Protein AF-A0A538G9E9-F1 (afdb_monomer_lite)

Sequence (62 aa):
MSSTRFAHPVERGIARIFDEHGIERQYEPHTFVLERLSDGTVHEAFTPDFFSPI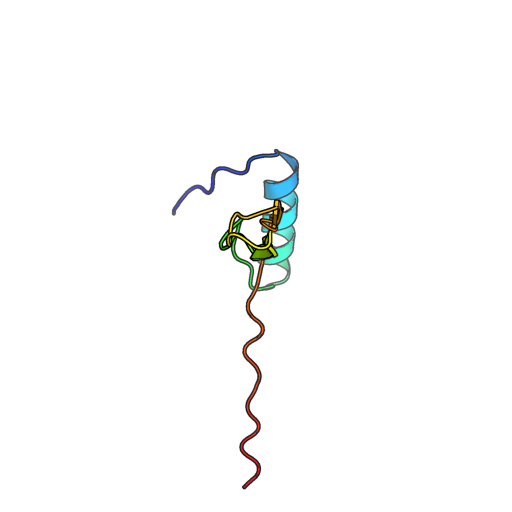SASTSSAR

pLDDT: mean 88.02, std 15.45, range [42.03, 98.56]

Structure (mmCIF, N/CA/C/O backbone):
data_AF-A0A538G9E9-F1
#
_entry.id   AF-A0A538G9E9-F1
#
loop_
_atom_site.group_PDB
_atom_site.id
_atom_site.type_symbol
_atom_site.label_atom_id
_atom_site.label_alt_id
_atom_site.label_comp_id
_atom_site.label_asym_id
_atom_site.label_entity_id
_atom_site.label_seq_id
_atom_site.pdbx_PDB_ins_code
_atom_site.Cartn_x
_atom_site.Cartn_y
_atom_site.Cartn_z
_atom_site.occupancy
_atom_site.B_iso_or_equiv
_atom_site.auth_seq_id
_atom_site.auth_comp_id
_atom_site.auth_asym_id
_atom_site.auth_atom_id
_atom_site.pdbx_PDB_model_num
ATOM 1 N N . MET A 1 1 ? 3.673 -15.375 -16.136 1.00 42.03 1 MET A N 1
ATOM 2 C CA . MET A 1 1 ? 3.667 -13.926 -15.852 1.00 42.03 1 MET A CA 1
ATOM 3 C C . MET A 1 1 ? 2.251 -13.557 -15.457 1.00 42.03 1 MET A C 1
ATOM 5 O O . MET A 1 1 ? 1.378 -13.604 -16.312 1.00 42.03 1 MET A O 1
ATOM 9 N N . SER A 1 2 ? 1.987 -13.334 -14.169 1.00 50.69 2 SER A N 1
ATOM 10 C CA . SER A 1 2 ? 0.657 -12.888 -13.742 1.00 50.69 2 SER A CA 1
ATOM 11 C C . SER A 1 2 ? 0.473 -11.455 -14.232 1.00 50.69 2 SER A C 1
ATOM 13 O O . SER A 1 2 ? 1.243 -10.577 -13.852 1.00 50.69 2 SER A O 1
ATOM 15 N N . SER A 1 3 ? -0.473 -11.217 -15.140 1.00 74.06 3 SER A N 1
ATOM 16 C CA . SER A 1 3 ? -0.822 -9.860 -15.551 1.00 74.06 3 SER A CA 1
ATOM 17 C C . SER A 1 3 ? -1.639 -9.222 -14.428 1.00 74.06 3 SER A C 1
ATOM 19 O O . SER A 1 3 ? -2.856 -9.420 -14.370 1.00 74.06 3 SER A O 1
ATOM 21 N N . THR A 1 4 ? -0.987 -8.489 -13.526 1.00 85.12 4 THR A N 1
ATOM 22 C CA . THR A 1 4 ? -1.688 -7.702 -12.505 1.00 85.12 4 THR A CA 1
ATOM 23 C C . THR A 1 4 ? -2.693 -6.774 -13.187 1.00 85.12 4 THR A C 1
ATOM 25 O O . THR A 1 4 ? -2.353 -6.031 -14.118 1.00 85.12 4 THR A O 1
ATOM 28 N N . ARG A 1 5 ? -3.958 -6.868 -12.769 1.00 92.62 5 ARG A N 1
ATOM 29 C CA . ARG A 1 5 ? -5.028 -5.981 -13.226 1.00 92.62 5 ARG A CA 1
ATOM 30 C C . ARG A 1 5 ? -5.082 -4.776 -12.299 1.00 92.62 5 ARG A C 1
ATOM 32 O O . ARG A 1 5 ? -5.710 -4.840 -11.254 1.00 92.62 5 ARG A O 1
ATOM 39 N N . PHE A 1 6 ? -4.404 -3.718 -12.716 1.00 94.69 6 PHE A N 1
ATOM 40 C CA . PHE A 1 6 ? -4.463 -2.409 -12.078 1.00 94.69 6 PHE A CA 1
ATOM 41 C C . PHE A 1 6 ? -5.871 -1.813 -12.168 1.00 94.69 6 PHE A C 1
ATOM 43 O O . PHE A 1 6 ? -6.518 -1.925 -13.217 1.00 94.69 6 PHE A O 1
ATOM 50 N N . ALA A 1 7 ? -6.318 -1.179 -11.090 1.00 95.00 7 ALA A N 1
ATOM 51 C CA . ALA A 1 7 ? -7.588 -0.477 -11.007 1.00 95.00 7 ALA A CA 1
ATOM 52 C C . ALA A 1 7 ? -7.570 0.789 -11.873 1.00 95.00 7 ALA A C 1
ATOM 54 O O . ALA A 1 7 ? -8.559 1.096 -12.541 1.00 95.00 7 ALA A O 1
ATOM 55 N N . HIS A 1 8 ? -6.431 1.491 -11.916 1.00 94.00 8 HIS A N 1
ATOM 56 C CA . HIS A 1 8 ? -6.267 2.720 -12.691 1.00 94.00 8 HIS A CA 1
ATOM 57 C C . HIS A 1 8 ? -5.143 2.587 -13.731 1.00 94.00 8 HIS A C 1
ATOM 59 O O . HIS A 1 8 ? -4.074 2.049 -13.438 1.00 94.00 8 HIS A O 1
ATOM 65 N N . PRO A 1 9 ? -5.306 3.130 -14.958 1.00 92.88 9 PRO A N 1
ATOM 66 C CA . PRO A 1 9 ? -4.266 3.061 -15.990 1.00 92.88 9 PRO A CA 1
ATOM 67 C C . PRO A 1 9 ? -2.902 3.626 -15.557 1.00 92.88 9 PRO A C 1
ATOM 69 O O . PRO A 1 9 ? -1.868 3.138 -16.015 1.00 92.88 9 PRO A O 1
ATOM 72 N N . VAL A 1 10 ? -2.899 4.631 -14.671 1.00 95.81 10 VAL A N 1
ATOM 73 C CA . VAL A 1 10 ? -1.683 5.286 -14.158 1.00 95.81 10 VAL A CA 1
ATOM 74 C C . VAL A 1 10 ? -0.822 4.354 -13.299 1.00 95.81 10 VAL A C 1
ATOM 76 O O . VAL A 1 10 ? 0.405 4.434 -13.353 1.00 95.81 10 VAL A O 1
ATOM 79 N N . GLU A 1 11 ? -1.431 3.409 -12.581 1.00 96.12 11 GLU A N 1
ATOM 80 C CA . GLU A 1 11 ? -0.732 2.488 -11.676 1.00 96.12 11 GLU A CA 1
ATOM 81 C C . GLU A 1 11 ? 0.243 1.583 -12.434 1.00 96.12 11 GLU A C 1
ATOM 83 O O . GLU A 1 11 ? 1.321 1.281 -11.934 1.00 96.12 11 GLU A O 1
ATOM 88 N N . ARG A 1 12 ? -0.064 1.224 -13.688 1.00 94.81 12 ARG A N 1
ATOM 89 C CA . ARG A 1 12 ? 0.866 0.469 -14.543 1.00 94.81 12 ARG A CA 1
ATOM 90 C C . ARG A 1 12 ? 2.159 1.241 -14.803 1.00 94.81 12 ARG A C 1
ATOM 92 O O . ARG A 1 12 ? 3.231 0.644 -14.842 1.00 94.81 12 ARG A O 1
ATOM 99 N N . GLY A 1 13 ? 2.052 2.553 -15.015 1.00 95.69 13 GLY A N 1
ATOM 100 C CA . GLY A 1 13 ? 3.210 3.424 -15.202 1.00 95.69 13 GLY A CA 1
ATOM 101 C C . GLY A 1 13 ? 4.043 3.521 -13.928 1.00 95.69 13 GLY A C 1
ATOM 102 O O . GLY A 1 13 ? 5.261 3.393 -13.984 1.00 95.69 13 GLY A O 1
ATOM 103 N N . ILE A 1 14 ? 3.381 3.656 -12.777 1.00 95.88 14 ILE A N 1
ATOM 104 C CA . ILE A 1 14 ? 4.036 3.700 -11.464 1.00 95.88 14 ILE A CA 1
ATOM 105 C C . ILE A 1 14 ? 4.741 2.371 -11.151 1.00 95.88 14 ILE A C 1
ATOM 107 O O . ILE A 1 14 ? 5.905 2.380 -10.757 1.00 95.88 14 ILE A O 1
ATOM 111 N N . ALA A 1 15 ? 4.083 1.232 -11.384 1.00 94.94 15 ALA A N 1
ATOM 112 C CA . ALA A 1 15 ? 4.673 -0.094 -11.202 1.00 94.94 15 ALA A CA 1
ATOM 113 C C . ALA A 1 15 ? 5.943 -0.264 -12.047 1.00 94.94 15 ALA A C 1
ATOM 115 O O . ALA A 1 15 ? 6.975 -0.687 -11.537 1.00 94.94 15 ALA A O 1
ATOM 116 N N . ARG A 1 16 ? 5.897 0.168 -13.313 1.00 94.56 16 ARG A N 1
ATOM 117 C CA . ARG A 1 16 ? 7.062 0.149 -14.200 1.00 94.56 16 ARG A CA 1
ATOM 118 C C . ARG A 1 16 ? 8.213 1.013 -13.677 1.00 94.56 16 ARG A C 1
ATOM 120 O O . ARG A 1 16 ? 9.356 0.587 -13.760 1.00 94.56 16 ARG A O 1
ATOM 127 N N . ILE A 1 17 ? 7.928 2.200 -13.137 1.00 96.56 17 ILE A N 1
ATOM 128 C CA . ILE A 1 17 ? 8.953 3.061 -12.523 1.00 96.56 17 ILE A CA 1
ATOM 129 C C . ILE A 1 17 ? 9.618 2.329 -11.348 1.00 96.56 17 ILE A C 1
ATOM 131 O O . ILE A 1 17 ? 10.839 2.358 -11.219 1.00 96.56 17 ILE A O 1
ATOM 135 N N . PHE A 1 18 ? 8.848 1.632 -10.506 1.00 94.69 18 PHE A N 1
ATOM 136 C CA . PHE A 1 18 ? 9.424 0.828 -9.424 1.00 94.69 18 PHE A CA 1
ATOM 137 C C . PHE A 1 18 ? 10.309 -0.308 -9.943 1.00 94.69 18 PHE A C 1
ATOM 139 O O . PHE A 1 18 ? 11.420 -0.465 -9.434 1.00 94.69 18 PHE A O 1
ATOM 146 N N . ASP A 1 19 ? 9.869 -1.024 -10.981 1.00 92.81 19 ASP A N 1
ATOM 147 C CA . ASP A 1 19 ? 10.659 -2.077 -11.628 1.00 92.81 19 ASP A CA 1
ATOM 148 C C . ASP A 1 19 ? 11.979 -1.526 -12.197 1.00 92.81 19 ASP A C 1
ATOM 150 O O . ASP A 1 19 ? 13.047 -2.091 -11.961 1.00 92.81 19 ASP A O 1
ATOM 154 N N . GLU A 1 20 ? 11.929 -0.390 -12.902 1.00 97.00 20 GLU A N 1
ATOM 155 C CA . GLU A 1 20 ? 13.098 0.270 -13.502 1.00 97.00 20 GLU A CA 1
ATOM 156 C C . GLU A 1 20 ? 14.116 0.744 -12.450 1.00 97.00 20 GLU A C 1
ATOM 158 O O . GLU A 1 20 ? 15.319 0.764 -12.717 1.00 97.00 20 GLU A O 1
ATOM 163 N N . HIS A 1 21 ? 13.655 1.081 -11.243 1.00 96.00 21 HIS A N 1
ATOM 164 C CA . HIS A 1 21 ? 14.503 1.496 -10.124 1.00 96.00 21 HIS A CA 1
ATOM 165 C C . HIS A 1 21 ? 14.829 0.368 -9.130 1.00 96.00 21 HIS A C 1
ATOM 167 O O . HIS A 1 21 ? 15.486 0.630 -8.122 1.00 96.00 21 HIS A O 1
ATOM 173 N N . GLY A 1 22 ? 14.394 -0.872 -9.382 1.00 92.81 22 GLY A N 1
ATOM 174 C CA . GLY A 1 22 ? 14.628 -2.007 -8.483 1.00 92.81 22 GLY A CA 1
ATOM 175 C C . GLY A 1 22 ? 13.989 -1.848 -7.098 1.00 92.81 22 GLY A C 1
ATOM 176 O O . GLY A 1 22 ? 14.502 -2.382 -6.115 1.00 92.81 22 GLY A O 1
ATOM 177 N N . ILE A 1 23 ? 12.899 -1.084 -6.996 1.00 92.19 23 ILE A N 1
ATOM 178 C CA . ILE A 1 23 ? 12.187 -0.848 -5.739 1.00 92.19 23 ILE A CA 1
ATOM 179 C C . ILE A 1 23 ? 11.193 -1.988 -5.526 1.00 92.19 23 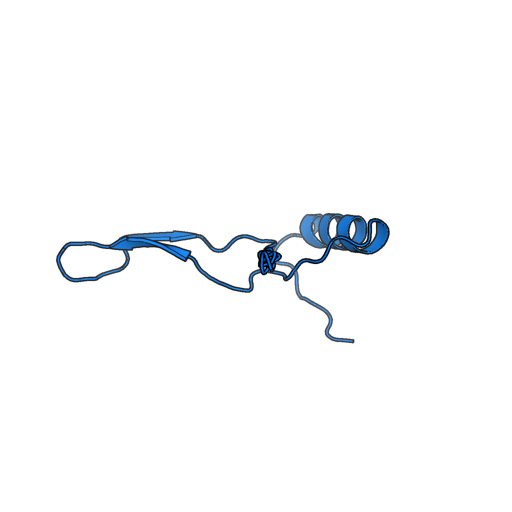ILE A C 1
ATOM 181 O O . ILE A 1 23 ? 10.220 -2.118 -6.264 1.00 92.19 23 ILE A O 1
ATOM 185 N N . GLU A 1 24 ? 11.401 -2.787 -4.480 1.00 91.81 24 GLU A N 1
ATOM 186 C CA . GLU A 1 24 ? 10.469 -3.854 -4.115 1.00 91.81 24 GLU A CA 1
ATOM 187 C C . GLU A 1 24 ? 9.111 -3.273 -3.714 1.00 91.81 24 GLU A C 1
ATOM 189 O O . GLU A 1 24 ? 9.024 -2.436 -2.808 1.00 91.81 24 GLU A O 1
ATOM 194 N N . ARG A 1 25 ? 8.046 -3.734 -4.376 1.00 92.06 25 ARG A N 1
ATOM 195 C CA . ARG A 1 25 ? 6.654 -3.360 -4.114 1.00 92.06 25 ARG A CA 1
ATOM 196 C C . ARG A 1 25 ? 5.721 -4.530 -4.394 1.00 92.06 25 ARG A C 1
ATOM 198 O O . ARG A 1 25 ? 5.975 -5.355 -5.265 1.00 92.06 25 ARG A O 1
ATOM 205 N N . GLN A 1 26 ? 4.600 -4.538 -3.693 1.00 94.00 26 GLN A N 1
ATOM 206 C CA . GLN A 1 26 ? 3.460 -5.415 -3.926 1.00 94.00 26 GLN A CA 1
ATOM 207 C C . GLN A 1 26 ? 2.229 -4.541 -4.181 1.00 94.00 26 GLN A C 1
ATOM 209 O O . GLN A 1 26 ? 2.083 -3.504 -3.533 1.00 94.00 26 GLN A O 1
ATOM 214 N N . TYR A 1 27 ? 1.374 -4.937 -5.125 1.00 95.75 27 TYR A N 1
ATOM 215 C CA . TYR A 1 27 ? 0.155 -4.201 -5.477 1.00 95.75 27 TYR A CA 1
ATOM 216 C C . TYR A 1 27 ? -1.020 -4.648 -4.599 1.00 95.75 27 TYR A C 1
ATOM 218 O O . TYR A 1 27 ? -1.292 -5.847 -4.546 1.00 95.75 27 TYR A O 1
ATOM 226 N N . GLU A 1 28 ? -1.655 -3.703 -3.898 1.00 95.81 28 GLU A N 1
ATOM 227 C CA . GLU A 1 28 ? -2.784 -3.907 -2.969 1.00 95.81 28 GLU A CA 1
ATOM 228 C C . GLU A 1 28 ? -2.690 -5.174 -2.082 1.00 95.81 28 GLU A C 1
ATOM 230 O O . GLU A 1 28 ? -3.640 -5.954 -1.992 1.00 95.81 28 GLU A O 1
ATOM 235 N N . PRO A 1 29 ? -1.556 -5.446 -1.402 1.00 95.06 29 PRO A N 1
ATOM 236 C CA . PRO A 1 29 ? -1.360 -6.738 -0.740 1.00 95.06 29 PRO A CA 1
ATOM 237 C C . PRO A 1 29 ? -2.148 -6.878 0.568 1.00 95.06 29 PRO A C 1
ATOM 239 O O . PRO A 1 29 ? -2.356 -7.992 1.049 1.00 95.06 29 PRO A O 1
ATOM 242 N N . HIS A 1 30 ? -2.521 -5.759 1.196 1.00 94.00 30 HIS A N 1
ATOM 243 C CA . HIS A 1 30 ? -3.118 -5.754 2.525 1.00 94.00 30 HIS A CA 1
ATOM 244 C C . HIS A 1 30 ? -3.986 -4.518 2.768 1.00 94.00 30 HIS A C 1
ATOM 246 O O . HIS A 1 30 ? -3.581 -3.393 2.477 1.00 94.00 30 HIS A O 1
ATOM 252 N N . THR A 1 31 ? -5.146 -4.739 3.384 1.00 96.69 31 TH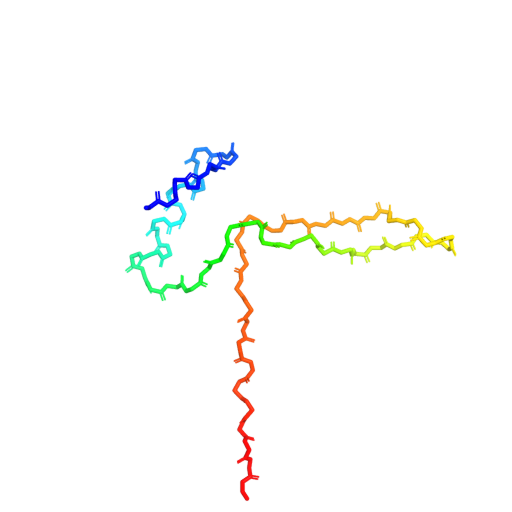R A N 1
ATOM 253 C CA . THR A 1 31 ? -6.007 -3.689 3.931 1.00 96.69 31 THR A CA 1
ATOM 254 C C . THR A 1 31 ? -5.682 -3.474 5.403 1.00 96.69 31 THR A C 1
ATOM 256 O O . THR A 1 31 ? -5.868 -4.371 6.223 1.00 96.69 31 THR A O 1
ATOM 259 N N . PHE A 1 32 ? -5.253 -2.268 5.752 1.00 96.62 32 PHE A N 1
ATOM 260 C CA . PHE A 1 32 ? -4.978 -1.862 7.124 1.00 96.62 32 PHE A CA 1
ATOM 261 C C . PHE A 1 32 ? -6.233 -1.265 7.750 1.00 96.62 32 PHE A C 1
ATOM 263 O O . PHE A 1 32 ? -6.821 -0.335 7.205 1.00 96.62 32 PHE A O 1
ATOM 270 N N . VAL A 1 33 ? -6.632 -1.773 8.915 1.00 98.00 33 VAL A N 1
ATOM 271 C CA . VAL A 1 33 ? -7.710 -1.167 9.707 1.00 98.00 33 VAL A CA 1
ATOM 272 C C . VAL A 1 33 ? -7.134 -0.013 10.518 1.00 98.00 33 VAL A C 1
ATOM 274 O O . VAL A 1 33 ? -6.196 -0.219 11.287 1.00 98.00 33 VAL A O 1
ATOM 277 N N . LEU A 1 34 ? -7.700 1.178 10.339 1.00 97.69 34 LEU A N 1
ATOM 278 C CA . LEU A 1 34 ? -7.290 2.408 11.016 1.00 97.69 34 LEU A CA 1
ATOM 279 C C . LEU A 1 34 ? -8.113 2.637 12.288 1.00 97.69 34 LEU A C 1
ATOM 281 O O . LEU A 1 34 ? -7.555 2.999 13.322 1.00 97.69 34 LEU A O 1
ATOM 285 N N . GLU A 1 35 ? -9.416 2.343 12.240 1.00 98.44 35 GLU A N 1
ATOM 286 C CA . GLU A 1 35 ? -10.325 2.515 13.373 1.00 98.44 35 GLU A CA 1
ATOM 287 C C . GLU A 1 35 ? -11.340 1.368 13.476 1.00 98.44 35 GLU A C 1
ATOM 289 O O . GLU A 1 35 ? -11.866 0.861 12.477 1.00 98.44 35 GLU A O 1
ATOM 294 N N . ARG A 1 36 ? -11.646 0.979 14.718 1.00 98.56 36 ARG A N 1
ATOM 295 C CA . ARG A 1 36 ? -12.759 0.090 15.056 1.00 98.56 36 ARG A CA 1
ATOM 296 C C . ARG A 1 36 ? -13.685 0.767 16.055 1.00 98.56 36 ARG A C 1
ATOM 298 O 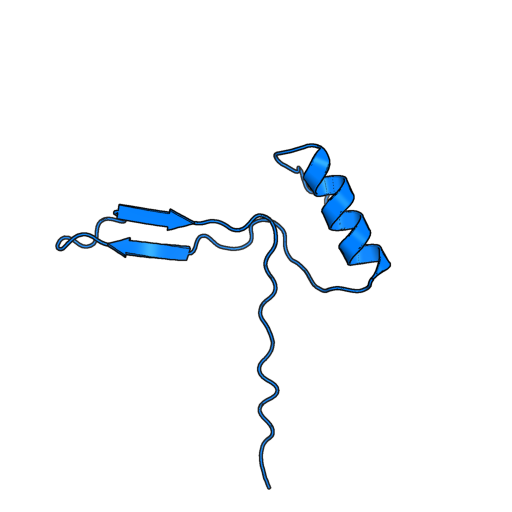O . ARG A 1 36 ? -13.215 1.413 16.988 1.00 98.56 36 ARG A O 1
ATOM 305 N N . LEU A 1 37 ? -14.985 0.548 15.888 1.00 98.06 37 LEU A N 1
ATOM 306 C CA . LEU A 1 37 ? -15.987 0.920 16.882 1.00 98.06 37 LEU A CA 1
ATOM 307 C C . LEU A 1 37 ? -15.846 0.056 18.146 1.00 98.06 37 LEU A C 1
ATOM 309 O O . LEU A 1 37 ? -15.144 -0.959 18.161 1.00 98.06 37 LEU A O 1
ATOM 313 N N . SER A 1 38 ? -16.551 0.438 19.211 1.00 97.81 38 SER A N 1
ATOM 314 C CA . SER A 1 38 ? -16.527 -0.264 20.503 1.00 97.81 38 SER A CA 1
ATOM 315 C C . SER A 1 38 ? -17.013 -1.717 20.438 1.00 97.81 38 SER A C 1
ATOM 317 O O . SER A 1 38 ? -16.628 -2.520 21.284 1.00 97.81 38 SER A O 1
ATOM 319 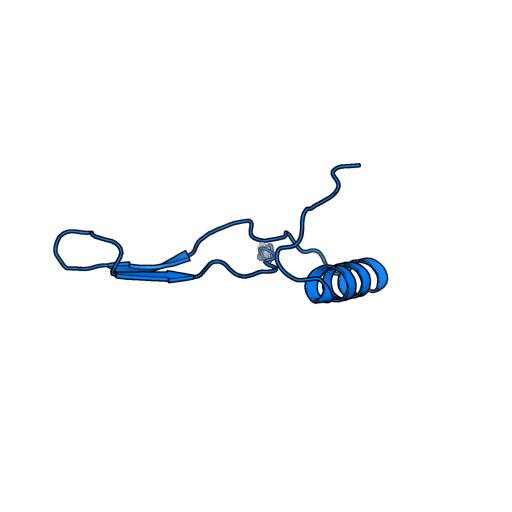N N . ASP A 1 39 ? -17.819 -2.068 19.436 1.00 97.62 39 ASP A N 1
ATOM 320 C CA . ASP A 1 39 ? -18.288 -3.433 19.173 1.00 97.62 39 ASP A CA 1
ATOM 321 C C . ASP A 1 39 ? -17.324 -4.260 18.293 1.00 97.62 39 ASP A C 1
ATOM 323 O O . ASP A 1 39 ? -17.583 -5.429 18.011 1.00 97.62 39 ASP A O 1
ATOM 327 N N . GLY A 1 40 ? -16.196 -3.672 17.875 1.00 97.19 40 GLY A N 1
ATOM 328 C CA . GLY A 1 40 ? -15.174 -4.305 17.039 1.00 97.19 40 GLY A CA 1
ATOM 329 C C . GLY A 1 40 ? -15.380 -4.146 15.529 1.00 97.19 40 GLY A C 1
ATOM 330 O O . GLY A 1 40 ? -14.487 -4.534 14.757 1.00 97.19 40 GLY A O 1
ATOM 331 N N . THR A 1 41 ? -16.497 -3.552 15.095 1.00 98.06 41 THR A N 1
ATOM 332 C CA . THR A 1 41 ? -16.780 -3.258 13.684 1.00 98.06 41 THR A CA 1
ATOM 333 C C . THR A 1 41 ? -15.708 -2.337 13.107 1.00 98.06 41 THR A C 1
ATOM 335 O O . THR A 1 41 ? -15.300 -1.370 13.748 1.00 98.06 41 THR A O 1
ATOM 338 N N . VAL A 1 42 ? -15.232 -2.632 11.893 1.00 98.00 42 VAL A N 1
ATOM 339 C CA . VAL A 1 42 ? -14.292 -1.757 11.174 1.00 98.00 42 VAL A CA 1
ATOM 340 C C . VAL A 1 42 ? -15.016 -0.465 10.807 1.00 98.00 42 VAL A C 1
ATOM 342 O O . VAL A 1 42 ? -15.979 -0.504 10.046 1.00 98.00 42 VAL A O 1
ATOM 345 N N . HIS A 1 43 ? -14.551 0.657 11.351 1.00 98.00 43 HIS A N 1
ATOM 346 C CA . HIS A 1 43 ? -15.070 1.984 11.025 1.00 98.00 43 HIS A CA 1
ATOM 347 C C . HIS A 1 43 ? -14.310 2.586 9.841 1.00 98.00 43 HIS A C 1
ATOM 349 O O . HIS A 1 43 ? -14.920 3.083 8.900 1.00 98.00 43 HIS A O 1
ATOM 355 N N . GLU A 1 44 ? -12.980 2.462 9.854 1.00 98.44 44 GLU A N 1
ATOM 356 C CA . GLU A 1 44 ? -12.110 3.002 8.815 1.00 98.44 44 GLU A CA 1
ATOM 357 C C . GLU A 1 44 ? -10.979 2.022 8.491 1.00 98.44 44 GLU A C 1
ATOM 359 O O . GLU A 1 44 ? -10.355 1.433 9.382 1.00 98.44 44 GLU A O 1
ATOM 364 N N . ALA A 1 45 ? -10.713 1.841 7.199 1.00 98.31 45 ALA A N 1
ATOM 365 C CA . ALA A 1 45 ? -9.621 1.022 6.703 1.00 98.31 45 ALA A CA 1
ATOM 366 C C . ALA A 1 45 ? -9.090 1.559 5.372 1.00 98.31 45 ALA A C 1
ATOM 368 O O . ALA A 1 45 ? -9.805 2.221 4.620 1.00 98.31 45 ALA A O 1
ATOM 369 N N . PHE A 1 46 ? -7.837 1.236 5.075 1.00 97.50 46 PHE A N 1
ATOM 370 C CA . PHE A 1 46 ? -7.134 1.687 3.885 1.00 97.50 46 PHE A CA 1
ATOM 371 C C . PHE A 1 46 ? -6.336 0.542 3.260 1.00 97.50 46 PHE A C 1
ATOM 373 O O . PHE A 1 46 ? -5.594 -0.159 3.948 1.00 97.50 46 PHE A O 1
ATOM 380 N N . THR A 1 47 ? -6.462 0.377 1.946 1.00 97.06 47 THR A N 1
ATOM 381 C CA . THR A 1 47 ? -5.623 -0.523 1.147 1.00 97.06 47 THR A CA 1
ATOM 382 C C . THR A 1 47 ? -4.709 0.346 0.289 1.00 97.06 47 THR A C 1
ATOM 384 O O . THR A 1 47 ? -5.215 1.027 -0.598 1.00 97.06 47 THR A O 1
ATOM 387 N N . PRO A 1 48 ? -3.390 0.374 0.540 1.00 96.06 48 PRO A N 1
ATOM 388 C CA . PRO A 1 48 ? -2.471 1.111 -0.313 1.00 96.06 48 PRO A CA 1
ATOM 389 C C . PRO A 1 48 ? -2.333 0.440 -1.680 1.00 96.06 48 PRO A C 1
ATOM 391 O O . PRO A 1 48 ? -2.148 -0.777 -1.738 1.00 96.06 48 PRO A O 1
ATOM 394 N N . ASP A 1 49 ? -2.288 1.236 -2.751 1.00 96.06 49 ASP A N 1
ATOM 395 C CA . ASP A 1 49 ? -2.050 0.736 -4.114 1.00 96.06 49 ASP A CA 1
ATOM 396 C C . ASP A 1 49 ? -0.736 -0.052 -4.199 1.00 96.06 49 ASP A C 1
ATOM 398 O O . ASP A 1 49 ? -0.676 -1.120 -4.798 1.00 96.06 49 ASP A O 1
ATOM 402 N N . PHE A 1 50 ? 0.329 0.448 -3.559 1.00 94.62 50 PHE A N 1
ATOM 403 C CA . PHE A 1 50 ? 1.630 -0.215 -3.494 1.00 94.62 50 PHE A CA 1
ATOM 404 C C . PHE A 1 50 ? 2.168 -0.231 -2.066 1.00 94.62 50 PHE A C 1
ATOM 406 O O . PHE A 1 50 ? 2.280 0.812 -1.421 1.00 94.62 50 PHE A O 1
ATOM 413 N N . PHE A 1 51 ? 2.582 -1.403 -1.594 1.00 94.06 51 PHE A N 1
ATOM 414 C CA . PHE A 1 51 ? 3.161 -1.581 -0.264 1.00 94.06 51 PHE A CA 1
ATOM 415 C C . PHE A 1 51 ? 4.410 -2.464 -0.317 1.00 94.06 51 PHE A C 1
ATOM 417 O O . PHE A 1 51 ? 4.530 -3.352 -1.157 1.00 94.06 51 PHE A O 1
ATOM 424 N N . SER A 1 52 ? 5.363 -2.203 0.574 1.00 89.19 52 SER A N 1
ATOM 425 C CA . SER A 1 52 ? 6.572 -3.008 0.733 1.00 89.19 52 SER A CA 1
ATOM 426 C C . SER A 1 52 ? 6.885 -3.125 2.218 1.00 89.19 52 SER A C 1
ATOM 428 O O . SER A 1 52 ? 7.049 -2.087 2.872 1.00 89.19 52 SER A O 1
ATOM 430 N N . PRO A 1 53 ? 6.929 -4.342 2.783 1.00 83.44 53 PRO A N 1
ATOM 431 C CA . PRO A 1 53 ? 7.351 -4.511 4.157 1.00 83.44 53 PRO A CA 1
ATOM 432 C C . PRO A 1 53 ? 8.850 -4.217 4.225 1.00 83.44 53 PRO A C 1
ATOM 434 O O . PRO A 1 53 ? 9.662 -4.963 3.685 1.00 83.44 53 PRO A O 1
ATOM 437 N N . ILE A 1 54 ? 9.241 -3.134 4.900 1.00 76.75 54 ILE A N 1
ATOM 438 C CA . ILE A 1 54 ? 10.654 -2.953 5.230 1.00 76.75 54 ILE A CA 1
ATOM 439 C C . ILE A 1 54 ? 11.070 -4.123 6.126 1.00 76.75 54 ILE A C 1
ATOM 441 O O . ILE A 1 54 ? 10.569 -4.282 7.240 1.00 76.75 54 ILE A O 1
ATOM 445 N N . SER A 1 55 ? 11.967 -4.983 5.645 1.00 66.44 55 SER A N 1
ATOM 446 C CA . SER A 1 55 ? 12.609 -5.950 6.527 1.00 66.44 55 SER A CA 1
ATOM 447 C C . SER A 1 55 ? 13.474 -5.142 7.482 1.00 66.44 55 SER A C 1
ATOM 449 O O . SER A 1 55 ? 14.507 -4.611 7.074 1.00 66.44 55 SER A O 1
ATOM 451 N N . ALA A 1 56 ? 13.052 -5.007 8.741 1.00 60.00 56 ALA A N 1
ATOM 452 C CA . ALA A 1 56 ? 13.912 -4.457 9.775 1.00 60.00 56 ALA A CA 1
ATOM 453 C C . ALA A 1 56 ? 15.210 -5.274 9.750 1.00 60.00 56 ALA A C 1
ATOM 455 O O . ALA A 1 56 ? 15.193 -6.469 10.045 1.00 60.00 56 ALA A O 1
ATOM 456 N N . SER A 1 57 ? 16.331 -4.670 9.342 1.00 59.28 57 SER A N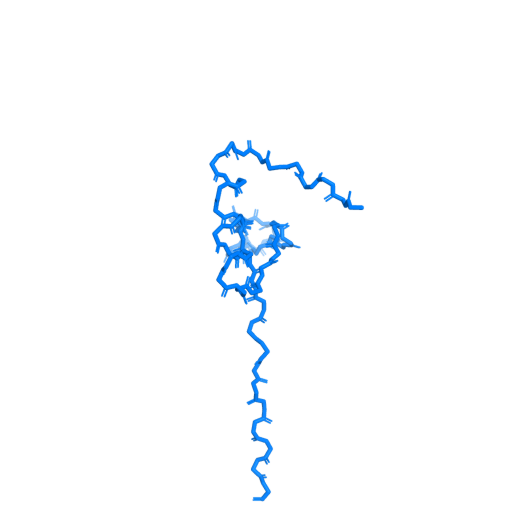 1
ATOM 457 C CA . SER A 1 57 ? 17.623 -5.314 9.531 1.00 59.28 57 SER A CA 1
ATOM 458 C C . SER A 1 57 ? 17.825 -5.371 11.039 1.00 59.28 57 SER A C 1
ATOM 460 O O . SER A 1 57 ? 18.224 -4.382 11.658 1.00 59.28 57 SER A O 1
ATOM 462 N N . THR A 1 58 ? 17.477 -6.491 11.665 1.00 57.84 58 THR A N 1
ATOM 463 C CA . THR A 1 58 ? 17.878 -6.751 13.039 1.00 57.84 58 THR A CA 1
ATOM 464 C C . THR A 1 58 ? 19.394 -6.868 13.007 1.00 57.84 58 THR A C 1
ATOM 466 O O . THR A 1 58 ? 19.949 -7.933 12.745 1.00 57.84 58 THR A O 1
ATOM 469 N N . SER A 1 59 ? 20.077 -5.740 13.208 1.00 56.66 59 SER A N 1
ATOM 470 C CA . SER A 1 59 ? 21.480 -5.733 13.583 1.00 56.66 59 SER A CA 1
ATOM 471 C C . SER A 1 59 ? 21.538 -6.427 14.935 1.00 56.66 59 SER A C 1
ATOM 473 O O . SER A 1 59 ? 21.265 -5.828 15.974 1.00 56.66 59 SER A O 1
ATOM 475 N N . SER A 1 60 ? 21.781 -7.736 14.910 1.00 54.12 60 SER A N 1
ATOM 476 C CA . SER A 1 60 ? 22.171 -8.484 16.092 1.00 54.12 60 SER A CA 1
ATOM 477 C C . SER A 1 60 ? 23.537 -7.945 16.492 1.00 54.12 60 SER A C 1
ATOM 479 O O . SER A 1 60 ? 24.561 -8.422 16.002 1.00 54.12 60 SER A O 1
ATOM 481 N N . ALA A 1 61 ? 23.541 -6.910 17.334 1.00 52.22 61 ALA A N 1
ATOM 482 C CA . ALA A 1 61 ? 24.726 -6.495 18.061 1.00 52.22 61 ALA A CA 1
ATOM 483 C C . ALA A 1 61 ? 25.261 -7.737 18.785 1.00 52.22 61 ALA A C 1
ATOM 485 O O . ALA A 1 61 ? 24.568 -8.333 19.611 1.00 52.22 61 ALA A O 1
ATOM 486 N N . ARG A 1 62 ? 26.439 -8.185 18.348 1.00 48.72 62 ARG A N 1
ATOM 487 C CA . ARG A 1 62 ? 27.274 -9.127 19.088 1.00 48.72 62 ARG A CA 1
ATOM 488 C C . ARG A 1 62 ? 27.841 -8.444 20.321 1.00 48.72 62 ARG A C 1
ATOM 490 O O . ARG A 1 62 ? 28.129 -7.231 20.220 1.00 48.72 62 ARG A O 1
#

Secondary structure (DSSP, 8-state):
------SSHHHHHHHHHHHHTT---EES--PEEEEE-TTS-EEEEE--SEE-----------

Foldseek 3Di:
DPPDDDPDPVLVVVVVVCVVVVNDKDAQPDKAQPDADPVRHRPDIDGDRIDDPPPPPPPPDD

Radius of gyration: 16.34 Å; chains: 1; bounding box: 46×19×36 Å